Protein AF-A0A8C5K767-F1 (afdb_monomer_lite)

pLDDT: mean 76.31, std 15.31, range [47.78, 98.0]

Secondary structure (DSSP, 8-state):
--------PPPHHHHHHHHHHHHHHHHHHHHHHHHHHHHHHHHHS---TTS---HHHHHHHHHHHHHHHHHHHHHHHHTT--TTHHHHHHHHHHHHHHHHHHHHHHHHHHHHSSPPPP-

Structure (mmCIF, N/CA/C/O backbone):
data_AF-A0A8C5K767-F1
#
_entry.id   AF-A0A8C5K767-F1
#
loop_
_atom_site.group_PDB
_atom_site.id
_atom_site.type_symbol
_atom_site.label_atom_id
_atom_site.label_alt_id
_atom_site.label_comp_id
_atom_site.label_asym_id
_atom_site.label_entity_id
_atom_site.label_seq_id
_atom_site.pdbx_PDB_ins_code
_atom_site.Cartn_x
_atom_site.Cartn_y
_atom_site.Cartn_z
_atom_site.occupancy
_atom_site.B_iso_or_equiv
_atom_site.auth_seq_id
_atom_site.auth_comp_id
_atom_site.auth_asym_id
_atom_site.auth_atom_id
_atom_site.pdbx_PDB_model_num
ATOM 1 N N . MET A 1 1 ? 39.337 -19.733 -52.729 1.00 47.78 1 MET A N 1
ATOM 2 C CA . MET A 1 1 ? 39.690 -19.136 -51.423 1.00 47.78 1 MET A CA 1
ATOM 3 C C . MET A 1 1 ? 38.433 -19.108 -50.573 1.00 47.78 1 MET A C 1
ATOM 5 O O . MET A 1 1 ? 37.452 -18.580 -51.082 1.00 47.78 1 MET A O 1
ATOM 9 N N . PRO A 1 2 ? 38.411 -19.705 -49.370 1.00 58.25 2 PRO A N 1
ATOM 10 C CA . PRO A 1 2 ? 37.231 -19.674 -48.522 1.00 58.25 2 PRO A CA 1
ATOM 11 C C . PRO A 1 2 ? 37.112 -18.353 -47.752 1.00 58.25 2 PRO A C 1
ATOM 13 O O . PRO A 1 2 ? 38.097 -17.717 -47.384 1.00 58.25 2 PRO A O 1
ATOM 16 N N . GLU A 1 3 ? 35.853 -17.981 -47.588 1.00 54.31 3 GLU A N 1
ATOM 17 C CA . GLU A 1 3 ? 35.257 -16.784 -47.009 1.00 54.31 3 GLU A CA 1
ATOM 18 C C . GLU A 1 3 ? 35.612 -16.617 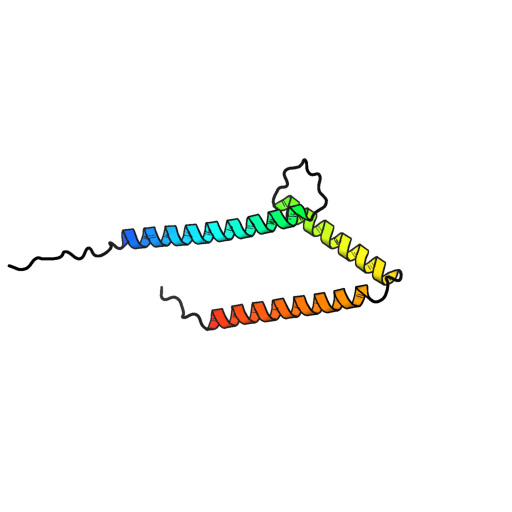-45.520 1.00 54.31 3 GLU A C 1
ATOM 20 O O . GLU A 1 3 ? 35.461 -17.539 -44.720 1.00 54.31 3 GLU A O 1
ATOM 25 N N . MET A 1 4 ? 36.120 -15.439 -45.149 1.00 49.41 4 MET A N 1
ATOM 26 C CA . MET A 1 4 ? 36.478 -15.091 -43.772 1.00 49.41 4 MET A CA 1
ATOM 27 C C . MET A 1 4 ? 35.253 -14.479 -43.087 1.00 49.41 4 MET A C 1
ATOM 29 O O . MET A 1 4 ? 35.038 -13.273 -43.149 1.00 49.41 4 MET A O 1
ATOM 33 N N . THR A 1 5 ? 34.425 -15.306 -42.451 1.00 60.12 5 THR A N 1
ATOM 34 C CA . THR A 1 5 ? 33.344 -14.823 -41.580 1.00 60.12 5 THR A CA 1
ATOM 35 C C . THR A 1 5 ? 33.936 -14.109 -40.363 1.00 60.12 5 THR A C 1
ATOM 37 O O . THR A 1 5 ? 34.465 -14.743 -39.447 1.00 60.12 5 THR A O 1
ATOM 40 N N . GLU A 1 6 ? 33.856 -12.779 -40.354 1.00 49.81 6 GLU A N 1
ATOM 41 C CA . GLU A 1 6 ? 34.222 -11.937 -39.218 1.00 49.81 6 GLU A CA 1
ATOM 42 C C . GLU A 1 6 ? 33.212 -12.135 -38.080 1.00 49.81 6 GLU A C 1
ATOM 44 O O . GLU A 1 6 ? 32.083 -11.646 -38.108 1.00 49.81 6 GLU A O 1
ATOM 49 N N . HIS A 1 7 ? 33.610 -12.877 -37.048 1.00 51.47 7 HIS A N 1
ATOM 50 C CA . HIS A 1 7 ? 32.866 -12.920 -35.795 1.00 51.47 7 HIS A CA 1
ATOM 51 C C . HIS A 1 7 ? 33.118 -11.627 -35.007 1.00 51.47 7 HIS A C 1
ATOM 53 O O . HIS A 1 7 ? 34.125 -11.494 -34.307 1.00 51.47 7 HIS A O 1
ATOM 59 N N . GLU A 1 8 ? 32.184 -10.678 -35.097 1.00 52.19 8 GLU A N 1
ATOM 60 C CA . GLU A 1 8 ? 32.165 -9.482 -34.253 1.00 52.19 8 GLU A CA 1
ATOM 61 C C . GLU A 1 8 ? 32.087 -9.880 -32.769 1.00 52.19 8 GLU A C 1
ATOM 63 O O . GLU A 1 8 ? 31.063 -10.344 -32.259 1.00 52.19 8 GLU A O 1
ATOM 68 N N . THR A 1 9 ? 33.189 -9.697 -32.042 1.00 56.31 9 THR A N 1
ATOM 69 C CA . THR A 1 9 ? 33.211 -9.886 -30.590 1.00 56.31 9 THR A CA 1
ATOM 70 C C . THR A 1 9 ? 32.610 -8.651 -29.903 1.00 56.31 9 THR A C 1
ATOM 72 O O . THR A 1 9 ? 33.063 -7.528 -30.147 1.00 56.31 9 THR A O 1
ATOM 75 N N . PRO A 1 10 ? 31.600 -8.795 -29.017 1.00 55.88 10 PRO A N 1
ATOM 76 C CA . PRO A 1 10 ? 30.941 -7.645 -28.406 1.00 55.88 10 PRO A CA 1
ATOM 77 C C . PRO A 1 10 ? 31.922 -6.864 -27.528 1.00 55.88 10 PRO A C 1
ATOM 79 O O . PRO A 1 10 ? 32.450 -7.368 -26.533 1.00 55.88 10 PRO A O 1
ATOM 82 N N . THR A 1 11 ? 32.159 -5.600 -27.870 1.00 60.41 11 THR A N 1
ATOM 83 C CA . THR A 1 11 ? 33.074 -4.737 -27.115 1.00 60.41 11 THR A CA 1
ATOM 84 C C . THR A 1 11 ? 32.598 -4.568 -25.661 1.00 60.41 11 THR A C 1
ATOM 86 O O . THR A 1 11 ? 31.423 -4.309 -25.386 1.00 60.41 11 THR A O 1
ATOM 89 N N . LYS A 1 12 ? 33.517 -4.656 -24.683 1.00 61.97 12 LYS A N 1
ATOM 90 C CA . LYS A 1 12 ? 33.227 -4.578 -23.226 1.00 61.97 12 LYS A CA 1
ATOM 91 C C . LYS A 1 12 ? 32.355 -3.373 -22.809 1.00 61.97 12 LYS A C 1
ATOM 93 O O . LYS A 1 12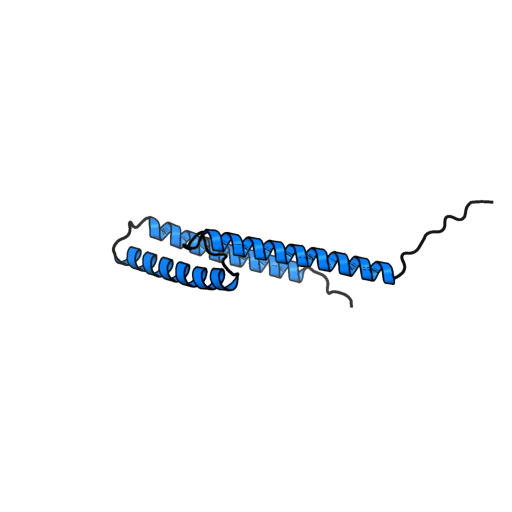 ? 31.660 -3.430 -21.792 1.00 61.97 12 LYS A O 1
ATOM 98 N N . LYS A 1 13 ? 32.368 -2.277 -23.582 1.00 62.22 13 LYS A N 1
ATOM 99 C CA . LYS A 1 13 ? 31.525 -1.085 -23.365 1.00 62.22 13 LYS A CA 1
ATOM 100 C C . LYS A 1 13 ? 30.040 -1.340 -23.672 1.00 62.22 13 LYS A C 1
ATOM 102 O O . LYS A 1 13 ? 29.193 -0.883 -22.905 1.00 62.22 13 LYS A O 1
ATOM 107 N N . GLN A 1 14 ? 29.716 -2.105 -24.718 1.00 65.06 14 GLN A N 1
ATOM 108 C CA . GLN A 1 14 ? 28.335 -2.484 -25.047 1.00 65.06 14 GLN A CA 1
ATOM 109 C C . GLN A 1 14 ? 27.742 -3.411 -23.976 1.00 65.06 14 GLN A C 1
ATOM 111 O O . GLN A 1 14 ? 26.611 -3.205 -23.533 1.00 65.06 14 GLN A O 1
ATOM 116 N N . HIS A 1 15 ? 28.543 -4.351 -23.464 1.00 65.12 15 HIS A N 1
ATOM 117 C CA . HIS A 1 15 ? 28.129 -5.246 -22.380 1.00 65.12 15 HIS A CA 1
ATOM 118 C C . HIS A 1 15 ? 27.779 -4.481 -21.087 1.00 65.12 15 HIS A C 1
ATOM 120 O O . HIS A 1 15 ? 26.740 -4.716 -20.471 1.00 65.12 15 HIS A O 1
ATOM 126 N N . ARG A 1 16 ? 28.583 -3.474 -20.705 1.00 66.19 16 ARG A N 1
ATOM 127 C CA . ARG A 1 16 ? 28.278 -2.606 -19.547 1.00 66.19 16 ARG A CA 1
ATOM 128 C C . ARG A 1 16 ? 26.980 -1.809 -19.725 1.00 66.19 16 ARG A C 1
ATOM 130 O O . ARG A 1 16 ? 26.259 -1.617 -18.746 1.00 66.19 16 ARG A O 1
ATOM 137 N N . LYS A 1 17 ? 26.669 -1.350 -20.942 1.00 76.62 17 LYS A N 1
ATOM 138 C CA . LYS A 1 17 ? 25.432 -0.608 -21.245 1.00 76.62 17 LYS A CA 1
ATOM 139 C C . LYS A 1 17 ? 24.194 -1.506 -21.118 1.00 76.62 17 LYS A C 1
ATOM 141 O O . LYS A 1 17 ? 23.268 -1.146 -20.392 1.00 76.62 17 LYS A O 1
ATOM 146 N N . LYS A 1 18 ? 24.231 -2.709 -21.701 1.00 70.75 18 LYS A N 1
ATOM 147 C CA . LYS A 1 18 ? 23.142 -3.702 -21.626 1.00 70.75 18 LYS A CA 1
ATOM 148 C C . LYS A 1 18 ? 22.850 -4.148 -20.183 1.00 70.75 18 LYS A C 1
ATOM 150 O O . LYS A 1 18 ? 21.691 -4.301 -19.790 1.00 70.75 18 LYS A O 1
ATOM 155 N N . ASN A 1 19 ? 23.887 -4.249 -19.347 1.00 73.56 19 ASN A N 1
ATOM 156 C CA . ASN A 1 19 ? 23.732 -4.570 -17.923 1.00 73.56 19 ASN A CA 1
ATOM 157 C C . ASN A 1 19 ? 23.047 -3.442 -17.133 1.00 73.56 19 ASN A C 1
ATOM 159 O O . ASN A 1 19 ? 22.210 -3.715 -16.271 1.00 73.56 19 ASN A O 1
ATOM 163 N N . ARG A 1 20 ? 23.344 -2.171 -17.448 1.00 83.81 20 ARG A N 1
ATOM 164 C CA . ARG A 1 20 ? 22.659 -1.014 -16.841 1.00 83.81 20 ARG A CA 1
ATOM 165 C C . ARG A 1 20 ? 21.191 -0.944 -17.250 1.00 83.81 20 ARG A C 1
ATOM 167 O O . ARG A 1 20 ? 20.339 -0.671 -16.412 1.00 83.81 20 ARG A O 1
ATOM 174 N N . GLU A 1 21 ? 20.886 -1.206 -18.516 1.00 84.69 21 GLU A N 1
ATOM 175 C CA . GLU A 1 21 ? 19.509 -1.215 -19.025 1.00 84.69 21 GLU A CA 1
ATOM 176 C C . GLU A 1 21 ? 18.667 -2.303 -18.356 1.00 84.69 21 GLU A C 1
ATOM 178 O O . GLU A 1 21 ? 17.558 -2.023 -17.898 1.00 84.69 21 GLU A O 1
ATOM 183 N N . THR A 1 22 ? 19.236 -3.502 -18.206 1.00 88.69 22 THR A N 1
ATOM 184 C CA . THR A 1 22 ? 18.597 -4.621 -17.502 1.00 88.69 22 THR A CA 1
ATOM 185 C C . THR A 1 22 ? 18.333 -4.268 -16.038 1.00 88.69 22 THR A C 1
ATOM 187 O O . THR A 1 22 ? 17.207 -4.402 -15.563 1.00 88.69 22 THR A O 1
ATOM 190 N N . HIS A 1 23 ? 19.332 -3.725 -15.332 1.00 91.12 23 HIS A N 1
ATOM 191 C CA . HIS A 1 23 ? 19.169 -3.266 -13.951 1.00 91.12 23 HIS A CA 1
ATOM 192 C C . HIS A 1 23 ? 18.074 -2.192 -13.821 1.00 91.12 23 HIS A C 1
ATOM 194 O O . HIS A 1 23 ? 17.204 -2.274 -12.954 1.00 91.12 23 HIS A O 1
ATOM 200 N N . ASN A 1 24 ? 18.067 -1.205 -14.719 1.00 95.25 24 ASN A N 1
ATOM 201 C CA . ASN A 1 24 ? 17.074 -0.133 -14.716 1.00 95.25 24 ASN A CA 1
ATOM 202 C C . ASN A 1 24 ? 15.661 -0.655 -15.002 1.00 95.25 24 ASN A C 1
ATOM 204 O O . ASN A 1 24 ? 14.699 -0.169 -14.407 1.00 95.25 24 ASN A O 1
ATOM 208 N N . ALA A 1 25 ? 15.515 -1.637 -15.893 1.00 94.81 25 ALA A N 1
ATOM 209 C CA . ALA A 1 25 ? 14.236 -2.282 -16.161 1.00 94.81 25 ALA A CA 1
ATOM 210 C C . ALA A 1 25 ? 13.710 -3.022 -14.922 1.00 94.81 25 ALA A C 1
ATOM 212 O O . ALA A 1 25 ? 12.550 -2.829 -14.549 1.00 94.81 25 ALA A O 1
ATOM 213 N N . VAL A 1 26 ? 14.573 -3.786 -14.245 1.00 95.00 26 VAL A N 1
ATOM 214 C CA . VAL A 1 26 ? 14.234 -4.490 -12.999 1.00 95.00 26 V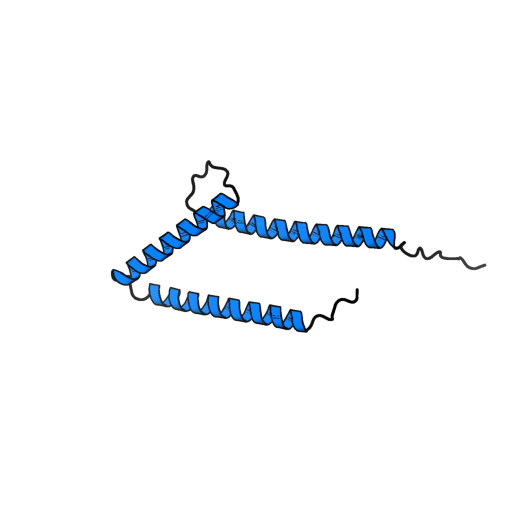AL A CA 1
ATOM 215 C C . VAL A 1 26 ? 13.809 -3.504 -11.912 1.00 95.00 26 VAL A C 1
ATOM 217 O O . VAL A 1 26 ? 12.753 -3.679 -11.302 1.00 95.00 26 VAL A O 1
ATOM 220 N N . GLU A 1 27 ? 14.560 -2.421 -11.705 1.00 97.12 27 GLU A N 1
ATOM 221 C CA . GLU A 1 27 ? 14.225 -1.445 -10.665 1.00 97.12 27 GLU A CA 1
ATOM 222 C C . GLU A 1 27 ? 12.939 -0.670 -10.987 1.00 97.12 27 GLU A C 1
ATOM 224 O O . GLU A 1 27 ? 12.121 -0.415 -10.098 1.00 97.12 27 GLU A O 1
ATOM 229 N N . ARG A 1 28 ? 12.690 -0.350 -12.265 1.00 97.06 28 ARG A N 1
ATOM 230 C CA . ARG A 1 28 ? 11.401 0.214 -12.697 1.00 97.06 28 ARG A CA 1
ATOM 231 C C . ARG A 1 28 ? 10.249 -0.743 -12.407 1.00 97.06 28 ARG A C 1
ATOM 233 O O . ARG A 1 28 ? 9.221 -0.305 -11.889 1.00 97.06 28 ARG A O 1
ATOM 240 N N . HIS A 1 29 ? 10.417 -2.032 -12.693 1.00 97.81 29 HIS A N 1
ATOM 241 C CA . HIS A 1 29 ? 9.401 -3.042 -12.406 1.00 97.81 29 HIS A CA 1
ATOM 242 C C . HIS A 1 29 ? 9.129 -3.158 -10.898 1.00 97.81 29 HIS A C 1
ATOM 244 O O . HIS A 1 29 ? 7.970 -3.127 -10.476 1.00 97.81 29 HIS A O 1
ATOM 250 N N . ARG A 1 30 ? 10.181 -3.174 -10.068 1.00 98.00 30 ARG A N 1
ATOM 251 C CA . ARG A 1 30 ? 10.065 -3.172 -8.601 1.00 98.00 30 ARG A CA 1
ATOM 252 C C . ARG A 1 30 ? 9.280 -1.958 -8.099 1.00 98.00 30 ARG A C 1
ATOM 254 O O . ARG A 1 30 ? 8.323 -2.117 -7.342 1.00 98.00 30 ARG A O 1
ATOM 261 N N . LYS A 1 31 ? 9.633 -0.753 -8.563 1.00 97.94 31 LYS A N 1
ATOM 262 C CA . LYS A 1 31 ? 8.929 0.493 -8.212 1.00 97.94 31 LYS A CA 1
ATOM 263 C C . LYS A 1 31 ? 7.466 0.470 -8.649 1.00 97.94 31 LYS A C 1
ATOM 265 O O . LYS A 1 31 ? 6.608 0.888 -7.87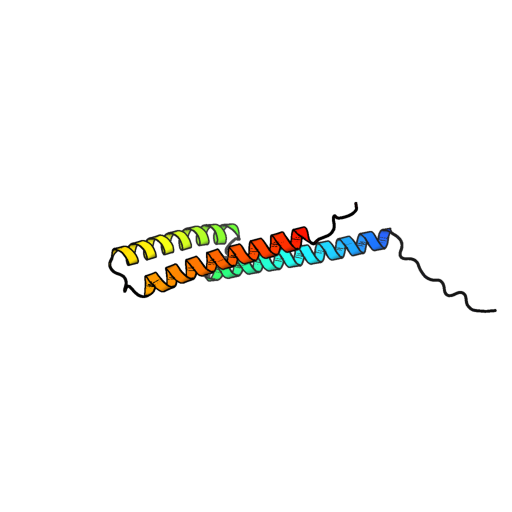7 1.00 97.94 31 LYS A O 1
ATOM 270 N N . LYS A 1 32 ? 7.163 -0.050 -9.846 1.00 97.62 32 LYS A N 1
ATOM 271 C CA . LYS A 1 32 ? 5.783 -0.197 -10.335 1.00 97.62 32 LYS A CA 1
ATOM 272 C C . LYS A 1 32 ? 4.969 -1.122 -9.427 1.00 97.62 32 LYS A C 1
ATOM 274 O O . LYS A 1 32 ? 3.867 -0.752 -9.039 1.00 97.62 32 LYS A O 1
ATOM 279 N N . LYS A 1 33 ? 5.533 -2.268 -9.026 1.00 97.56 33 LYS A N 1
ATOM 280 C CA . LYS A 1 33 ? 4.888 -3.213 -8.098 1.00 97.56 33 LYS A CA 1
ATOM 281 C C . LYS A 1 33 ? 4.607 -2.578 -6.732 1.00 97.56 33 LYS A C 1
ATOM 283 O O . LYS A 1 33 ? 3.510 -2.733 -6.208 1.00 97.56 33 LYS A O 1
ATOM 288 N N . ILE A 1 34 ? 5.565 -1.829 -6.181 1.00 97.06 34 ILE A N 1
ATOM 289 C CA . ILE A 1 34 ? 5.392 -1.117 -4.903 1.00 97.06 34 ILE A CA 1
ATOM 290 C C . ILE A 1 34 ? 4.307 -0.047 -5.017 1.00 97.06 34 ILE A C 1
ATOM 292 O O . ILE A 1 34 ? 3.415 0.002 -4.179 1.00 97.06 34 ILE A O 1
ATOM 296 N N . ASN A 1 35 ? 4.352 0.781 -6.062 1.00 96.38 35 ASN A N 1
ATOM 297 C CA . ASN A 1 35 ? 3.363 1.838 -6.261 1.00 96.38 35 ASN A CA 1
ATOM 298 C C . ASN A 1 35 ? 1.952 1.263 -6.425 1.00 96.38 35 ASN A C 1
ATOM 300 O O . ASN A 1 35 ? 1.032 1.774 -5.804 1.00 96.38 35 ASN A O 1
ATOM 304 N N . ALA A 1 36 ? 1.797 0.172 -7.182 1.00 96.81 36 ALA A N 1
ATOM 305 C CA . ALA A 1 36 ? 0.520 -0.527 -7.300 1.00 96.81 36 ALA A CA 1
ATOM 306 C C . ALA A 1 36 ? 0.043 -1.095 -5.951 1.00 96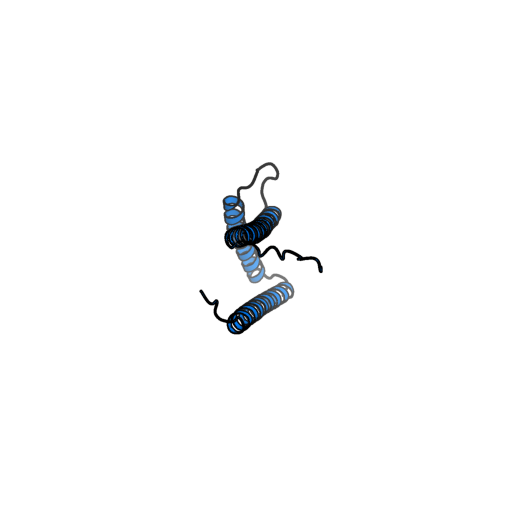.81 36 ALA A C 1
ATOM 308 O O . ALA A 1 36 ? -1.146 -1.071 -5.654 1.00 96.81 36 ALA A O 1
ATOM 309 N N . GLY A 1 37 ? 0.962 -1.583 -5.109 1.00 96.25 37 GLY A N 1
ATOM 310 C CA . GLY A 1 37 ? 0.652 -1.983 -3.735 1.00 96.25 37 GLY A CA 1
ATOM 311 C C . GLY A 1 37 ? 0.119 -0.826 -2.889 1.00 96.25 37 GLY A C 1
ATOM 312 O O . GLY A 1 37 ? -0.920 -0.974 -2.260 1.00 96.25 37 GLY A O 1
ATOM 313 N N . ILE A 1 38 ? 0.790 0.330 -2.923 1.00 95.06 38 ILE A N 1
ATOM 314 C CA . ILE A 1 38 ? 0.365 1.529 -2.184 1.00 95.06 38 ILE A CA 1
ATOM 315 C C . ILE A 1 38 ? -1.002 2.018 -2.680 1.00 95.06 38 ILE A C 1
ATOM 317 O O . ILE A 1 38 ? -1.862 2.318 -1.862 1.00 95.06 38 ILE A O 1
ATOM 321 N N . SER A 1 39 ? -1.236 2.054 -3.994 1.00 93.38 39 SER A N 1
ATOM 322 C CA . SER A 1 39 ? -2.532 2.463 -4.554 1.00 93.38 39 SER A CA 1
ATOM 323 C C . SER A 1 39 ? -3.678 1.557 -4.099 1.00 93.38 39 SER A C 1
ATOM 325 O O . SER A 1 39 ? -4.687 2.072 -3.635 1.00 93.38 39 SER A O 1
ATOM 327 N N . ARG A 1 40 ? -3.490 0.229 -4.119 1.00 94.81 40 ARG A N 1
ATOM 328 C CA . ARG A 1 40 ? -4.499 -0.721 -3.615 1.00 94.81 40 ARG A CA 1
ATOM 329 C C . ARG A 1 40 ? -4.798 -0.548 -2.125 1.00 94.81 40 ARG A C 1
ATOM 331 O O . ARG A 1 40 ? -5.927 -0.750 -1.709 1.00 94.81 40 ARG A O 1
ATOM 338 N N . ILE A 1 41 ? -3.801 -0.181 -1.316 1.00 94.12 41 ILE A N 1
ATOM 339 C CA . ILE A 1 41 ? -4.031 0.167 0.096 1.00 94.12 41 ILE A CA 1
ATOM 340 C C . ILE A 1 41 ? -4.878 1.443 0.188 1.00 94.12 41 ILE A C 1
ATOM 342 O O . ILE A 1 41 ? -5.810 1.487 0.980 1.00 94.12 41 ILE A O 1
ATOM 346 N N . GLY A 1 42 ? -4.587 2.452 -0.640 1.00 91.69 42 GLY A N 1
ATOM 347 C CA . GLY A 1 42 ? -5.351 3.703 -0.702 1.00 91.69 42 GLY A CA 1
ATOM 348 C C . GLY A 1 42 ? -6.841 3.500 -0.985 1.00 91.69 42 GLY A C 1
ATOM 349 O O . GLY A 1 42 ? -7.661 4.151 -0.351 1.00 91.69 42 GLY A O 1
ATOM 350 N N . GLU A 1 43 ? -7.184 2.550 -1.859 1.00 91.00 43 GLU A N 1
ATOM 351 C CA . GLU A 1 43 ? -8.572 2.191 -2.205 1.00 91.00 43 GLU A CA 1
ATOM 352 C C . GLU A 1 43 ? -9.373 1.595 -1.031 1.00 91.00 43 GLU A C 1
ATOM 354 O O . GLU A 1 43 ? -10.595 1.711 -1.010 1.00 91.00 43 GLU A O 1
ATOM 359 N N . LEU A 1 44 ? -8.708 0.965 -0.054 1.00 89.94 44 LEU A N 1
ATOM 360 C CA . LEU A 1 44 ? -9.354 0.333 1.107 1.00 89.94 44 LEU A CA 1
ATOM 361 C C . LEU A 1 44 ? -9.565 1.295 2.281 1.00 89.94 44 LEU A C 1
ATOM 363 O O . LEU A 1 44 ? -10.279 0.971 3.230 1.00 89.94 44 LEU A O 1
ATOM 367 N N . ILE A 1 45 ? -8.902 2.449 2.260 1.00 89.75 45 ILE A N 1
ATOM 368 C CA . ILE A 1 45 ? -8.959 3.413 3.352 1.00 89.75 45 ILE A CA 1
ATOM 369 C C . ILE A 1 45 ? -10.146 4.347 3.118 1.00 89.75 45 ILE A C 1
ATOM 371 O O . ILE A 1 45 ? -10.239 4.941 2.041 1.00 89.75 45 ILE A O 1
ATOM 375 N N . PRO A 1 46 ? -11.005 4.579 4.126 1.00 85.12 46 PRO A N 1
ATOM 376 C CA . PRO A 1 46 ? -12.053 5.584 4.032 1.00 85.12 46 PRO A CA 1
ATOM 377 C C . PRO A 1 46 ? -11.428 6.979 3.878 1.00 85.12 46 PRO A C 1
ATOM 379 O O . PRO A 1 46 ? -10.930 7.579 4.832 1.00 85.12 46 PRO A O 1
ATOM 382 N N . CYS A 1 47 ? -11.427 7.493 2.650 1.00 76.69 47 CYS A N 1
ATOM 383 C CA . CYS A 1 47 ? -10.932 8.819 2.308 1.00 76.69 47 CYS A CA 1
ATOM 384 C C . CYS A 1 47 ? -11.861 9.482 1.289 1.00 76.69 47 CYS A C 1
ATOM 386 O O . CYS A 1 47 ? -12.555 8.809 0.530 1.00 76.69 47 CYS A O 1
ATOM 388 N N . SER A 1 48 ? -11.884 10.816 1.270 1.00 70.75 48 SER A N 1
ATOM 389 C CA . SER A 1 48 ? -12.721 11.553 0.325 1.00 70.75 48 SER A CA 1
ATOM 390 C C . SER A 1 48 ? -12.256 11.287 -1.118 1.00 70.75 48 SER A C 1
ATOM 392 O O . SER A 1 48 ? -11.089 11.554 -1.423 1.00 70.75 48 SER A O 1
ATOM 394 N N . PRO A 1 49 ? -13.138 10.817 -2.024 1.00 65.81 49 PRO A N 1
ATOM 395 C CA . PRO A 1 49 ? -12.777 10.428 -3.393 1.00 65.81 49 PRO A CA 1
ATOM 396 C C . PRO A 1 49 ? -12.277 11.598 -4.257 1.00 65.81 49 PRO A C 1
ATOM 398 O O . PRO A 1 49 ? -11.697 11.385 -5.318 1.00 65.81 49 PRO A O 1
ATOM 401 N N . ALA A 1 50 ? -12.468 12.838 -3.801 1.00 63.50 50 ALA A N 1
ATOM 402 C CA . ALA A 1 50 ? -12.007 14.045 -4.481 1.00 63.50 50 ALA A CA 1
ATOM 403 C C . ALA A 1 50 ? -10.537 14.409 -4.187 1.00 63.50 50 ALA A C 1
ATOM 405 O O . ALA A 1 50 ? -9.990 15.300 -4.839 1.00 63.50 50 ALA A O 1
ATOM 406 N N . LEU A 1 51 ? -9.877 13.757 -3.218 1.00 74.94 51 LEU A N 1
ATOM 407 C CA . LEU A 1 51 ? -8.523 14.127 -2.808 1.00 74.94 51 LEU A CA 1
ATOM 408 C C . LEU A 1 51 ? -7.473 13.203 -3.428 1.00 74.94 51 LEU A C 1
ATOM 410 O O . LEU A 1 51 ? -7.437 12.002 -3.172 1.00 74.94 51 LEU A O 1
ATOM 414 N N . LYS A 1 52 ? -6.539 13.781 -4.190 1.00 80.44 52 LYS A N 1
ATOM 415 C CA . LYS A 1 52 ? -5.354 13.055 -4.656 1.00 80.44 52 LYS A CA 1
ATOM 416 C C . LYS A 1 52 ? -4.482 12.680 -3.454 1.00 80.44 52 LYS A C 1
ATOM 418 O O . LYS A 1 52 ? -3.764 13.519 -2.914 1.00 80.44 52 LYS A O 1
ATOM 423 N N . GLN A 1 53 ? -4.529 11.417 -3.046 1.00 84.00 53 GLN A N 1
ATOM 424 C CA . GLN A 1 53 ? -3.771 10.935 -1.896 1.00 84.00 53 GLN A CA 1
ATOM 425 C C . GLN A 1 53 ? -2.276 10.810 -2.229 1.00 84.00 53 GLN A C 1
ATOM 427 O O . GLN A 1 53 ? -1.878 10.212 -3.234 1.00 84.00 53 GLN A O 1
ATOM 432 N N . SER A 1 54 ? -1.422 11.370 -1.370 1.00 92.94 54 SER A N 1
ATOM 433 C CA . SER A 1 54 ? 0.022 11.132 -1.440 1.00 92.94 54 SER A CA 1
ATOM 434 C C . SER A 1 54 ? 0.377 9.771 -0.829 1.00 92.94 54 SER A C 1
ATOM 436 O O . SER A 1 54 ? -0.374 9.220 -0.027 1.00 92.94 54 SER A O 1
ATOM 438 N N . LYS A 1 55 ? 1.552 9.222 -1.167 1.00 93.31 55 LYS A N 1
ATOM 439 C CA . LYS A 1 55 ? 2.006 7.933 -0.610 1.00 93.31 55 LYS A CA 1
ATOM 440 C C . LYS A 1 55 ? 2.077 7.953 0.915 1.00 93.31 55 LYS A C 1
ATOM 442 O O . LYS A 1 55 ? 1.624 7.008 1.541 1.00 93.31 55 LYS A O 1
ATOM 447 N N . ASN A 1 56 ? 2.618 9.023 1.495 1.00 94.06 56 ASN A N 1
ATOM 448 C CA . ASN A 1 56 ? 2.718 9.152 2.948 1.00 94.06 56 ASN A CA 1
ATOM 449 C C . ASN A 1 56 ? 1.332 9.251 3.580 1.00 94.06 56 ASN A C 1
ATOM 451 O O . ASN A 1 56 ? 1.070 8.553 4.546 1.00 94.06 56 ASN A O 1
ATOM 455 N N . MET A 1 57 ? 0.415 10.010 2.971 1.00 93.25 57 MET A N 1
ATOM 456 C CA . MET A 1 57 ? -0.963 10.073 3.456 1.00 93.25 57 MET A CA 1
ATOM 457 C C . MET A 1 57 ? -1.647 8.707 3.464 1.00 93.25 57 MET A C 1
ATOM 459 O O . MET A 1 57 ? -2.310 8.382 4.442 1.00 93.25 57 MET A O 1
ATOM 463 N N . ILE A 1 58 ? -1.474 7.908 2.405 1.00 93.38 58 ILE A N 1
ATOM 464 C CA . ILE A 1 58 ? -2.016 6.543 2.354 1.00 93.38 58 ILE A CA 1
ATOM 465 C C . ILE A 1 58 ? -1.440 5.710 3.501 1.00 93.38 58 ILE A C 1
ATOM 467 O O . ILE A 1 58 ? -2.187 5.023 4.185 1.00 93.38 58 ILE A O 1
ATOM 471 N N . LEU A 1 59 ? -0.128 5.779 3.738 1.00 94.19 59 LEU A N 1
ATOM 472 C CA . LEU A 1 59 ? 0.520 5.014 4.806 1.00 94.19 59 LEU A CA 1
ATOM 473 C C . LEU A 1 59 ? 0.045 5.451 6.203 1.00 94.19 59 LEU A C 1
ATOM 475 O O . LEU A 1 59 ? -0.273 4.597 7.030 1.00 94.19 59 LEU A O 1
ATOM 479 N N . ASP A 1 60 ? -0.073 6.756 6.445 1.00 93.69 60 ASP A N 1
ATOM 480 C CA . ASP A 1 60 ? -0.525 7.301 7.728 1.00 93.69 60 ASP A CA 1
ATOM 481 C C . ASP A 1 60 ? -2.000 6.972 7.996 1.00 93.69 60 ASP A C 1
ATOM 483 O O . ASP A 1 60 ? -2.370 6.581 9.105 1.00 93.69 60 ASP A O 1
ATOM 487 N N . GLN A 1 61 ? -2.860 7.107 6.981 1.00 92.56 61 GLN A N 1
ATOM 488 C CA . GLN A 1 61 ? -4.275 6.762 7.103 1.00 92.56 61 GLN A CA 1
ATOM 489 C C . GLN A 1 61 ? -4.477 5.248 7.232 1.00 92.56 61 GLN A C 1
ATOM 491 O O . GLN A 1 61 ? -5.317 4.834 8.029 1.00 92.56 61 GLN A O 1
ATOM 496 N N . ALA A 1 62 ? -3.684 4.423 6.536 1.00 94.81 62 ALA A N 1
ATOM 497 C CA . ALA A 1 62 ? -3.711 2.967 6.689 1.00 94.81 62 ALA A CA 1
ATOM 498 C C . ALA A 1 62 ? -3.427 2.577 8.138 1.00 94.81 62 ALA A C 1
ATOM 500 O O . ALA A 1 62 ? -4.158 1.785 8.726 1.00 94.81 62 ALA A O 1
ATOM 501 N N . PHE A 1 63 ? -2.378 3.160 8.723 1.00 94.88 63 PHE A N 1
ATOM 502 C CA . PHE A 1 63 ? -1.997 2.887 10.101 1.00 94.88 63 PHE A CA 1
ATOM 503 C C . PHE A 1 63 ? -3.121 3.244 11.079 1.00 94.88 63 PHE A C 1
ATOM 505 O O . PHE A 1 63 ? -3.496 2.418 11.914 1.00 94.88 63 PHE A O 1
ATOM 512 N N . LYS A 1 64 ? -3.700 4.445 10.944 1.00 93.56 64 LYS A N 1
ATOM 513 C CA . LYS A 1 64 ? -4.828 4.888 11.777 1.00 93.56 64 LYS A CA 1
ATOM 514 C C . LYS A 1 64 ? -6.033 3.963 11.630 1.00 93.56 64 LYS A C 1
ATOM 516 O O . LYS A 1 64 ? -6.590 3.531 12.632 1.00 93.56 64 LYS A O 1
ATOM 521 N N . TYR A 1 65 ? -6.393 3.625 10.394 1.00 94.44 65 TYR A N 1
ATOM 522 C CA . TYR A 1 65 ? -7.557 2.796 10.113 1.00 94.44 65 TYR A CA 1
ATOM 523 C C . TYR A 1 65 ? -7.397 1.370 10.650 1.00 94.44 65 TYR A C 1
ATOM 525 O O . TYR A 1 65 ? -8.288 0.870 11.325 1.00 94.44 65 TYR A O 1
ATOM 533 N N . ILE A 1 66 ? -6.234 0.742 10.451 1.00 93.81 66 ILE A N 1
ATOM 534 C CA . ILE A 1 66 ? -5.939 -0.588 11.007 1.00 93.81 66 ILE A CA 1
ATOM 535 C C . ILE A 1 66 ? -5.957 -0.561 12.540 1.00 93.81 66 ILE A C 1
ATOM 537 O O . ILE A 1 66 ? -6.445 -1.503 13.160 1.00 93.81 66 ILE A O 1
ATOM 541 N N . THR A 1 67 ? -5.425 0.496 13.159 1.00 94.44 67 THR A N 1
ATOM 542 C CA . THR A 1 67 ? -5.424 0.641 14.624 1.00 94.44 67 THR A CA 1
ATOM 543 C C . THR A 1 67 ? -6.847 0.740 15.169 1.00 94.44 67 THR A C 1
ATOM 545 O O . THR A 1 67 ? -7.176 0.072 16.145 1.00 94.44 67 THR A O 1
ATOM 548 N N . GLU A 1 68 ? -7.705 1.511 14.505 1.00 90.69 68 GLU A N 1
ATOM 549 C CA . GLU A 1 68 ? -9.105 1.651 14.896 1.00 90.69 68 GLU A CA 1
ATOM 550 C C . GLU A 1 68 ? -9.898 0.354 14.683 1.00 90.69 68 GLU A C 1
ATOM 552 O O . GLU A 1 68 ? -10.626 -0.064 15.577 1.00 90.69 68 GLU A O 1
ATOM 557 N N . LEU A 1 69 ? -9.696 -0.345 13.560 1.00 89.75 69 LEU A N 1
ATOM 558 C CA . LEU A 1 69 ? -10.317 -1.654 13.322 1.00 89.75 69 LEU A CA 1
ATOM 559 C C . LEU A 1 69 ? -9.903 -2.693 14.373 1.00 89.75 69 LEU A C 1
ATOM 561 O O . LEU A 1 69 ? -10.729 -3.490 14.805 1.00 89.75 69 LEU A O 1
ATOM 565 N N . LYS A 1 70 ? -8.637 -2.681 14.812 1.00 87.88 70 LYS A N 1
ATOM 566 C CA . LYS A 1 70 ? -8.184 -3.539 15.916 1.00 87.88 70 LYS A CA 1
ATOM 567 C C . LYS A 1 70 ? -8.922 -3.219 17.212 1.00 87.88 70 LYS A C 1
ATOM 569 O O . LYS A 1 70 ? -9.459 -4.130 17.824 1.00 87.88 70 LYS A O 1
ATOM 574 N N . ARG A 1 71 ? -9.012 -1.936 17.576 1.00 89.75 71 ARG A N 1
ATOM 575 C CA . ARG A 1 71 ? -9.741 -1.483 18.771 1.00 89.75 71 ARG A CA 1
ATOM 576 C C . ARG A 1 71 ? -11.210 -1.918 18.734 1.00 89.75 71 ARG A C 1
ATOM 578 O O . ARG A 1 71 ? -11.711 -2.443 19.719 1.00 89.75 71 ARG A O 1
ATOM 585 N N . GLN A 1 72 ? -11.877 -1.746 17.592 1.00 85.69 72 GLN A N 1
ATOM 586 C CA . GLN A 1 72 ? -13.271 -2.159 17.397 1.00 85.69 72 GLN A CA 1
ATOM 587 C C . GLN A 1 72 ? -13.446 -3.677 17.508 1.00 85.69 72 GLN A C 1
ATOM 589 O O . GLN A 1 72 ? -14.397 -4.137 18.133 1.00 85.69 72 GLN A O 1
ATOM 594 N N . ASN A 1 73 ? -12.519 -4.460 16.949 1.00 81.56 73 ASN A N 1
ATOM 595 C CA . ASN A 1 73 ? -12.533 -5.915 17.097 1.00 81.56 73 ASN A CA 1
ATOM 596 C C . ASN A 1 73 ? -12.352 -6.339 18.559 1.00 81.56 73 ASN A C 1
ATOM 598 O O . ASN A 1 73 ? -13.089 -7.200 19.032 1.00 81.56 73 ASN A O 1
ATOM 602 N N . ASP A 1 74 ? -11.418 -5.720 19.282 1.00 81.75 74 ASP A N 1
ATOM 603 C CA . ASP A 1 74 ? -11.183 -6.014 20.698 1.00 81.75 74 ASP A CA 1
ATOM 604 C C . ASP A 1 74 ? -12.425 -5.675 21.546 1.00 81.75 74 ASP A C 1
ATOM 606 O O . ASP A 1 74 ? -12.829 -6.456 22.407 1.00 81.75 74 ASP A O 1
ATOM 610 N N . GLU A 1 75 ? -13.100 -4.558 21.260 1.00 80.19 75 GLU A N 1
ATOM 611 C CA . GLU A 1 75 ? -14.362 -4.189 21.914 1.00 80.19 75 GLU A CA 1
ATOM 612 C C . GLU A 1 75 ? -15.506 -5.154 21.592 1.00 80.19 75 GLU A C 1
ATOM 614 O O . GLU A 1 75 ? -16.292 -5.486 22.479 1.00 80.19 75 GLU A O 1
ATOM 619 N N . LEU A 1 76 ? -15.608 -5.635 20.352 1.00 75.38 76 LEU A N 1
ATOM 620 C CA . LEU A 1 76 ? -16.603 -6.641 19.971 1.00 75.38 76 LEU A CA 1
ATOM 621 C C . LEU A 1 76 ? -16.364 -7.975 20.688 1.00 75.38 76 LEU A C 1
ATOM 623 O O . LEU A 1 76 ? -17.325 -8.615 21.116 1.00 75.38 76 LEU A O 1
ATOM 627 N N . LEU A 1 77 ? -15.104 -8.379 20.869 1.00 71.00 77 LEU A N 1
ATOM 628 C CA . LEU A 1 77 ? -14.753 -9.582 21.628 1.00 71.00 77 LEU A CA 1
ATOM 629 C C . LEU A 1 77 ? -15.125 -9.453 23.112 1.00 71.00 77 LEU A C 1
ATOM 631 O O . LEU A 1 77 ? -15.612 -10.413 23.705 1.00 71.00 77 LEU A O 1
ATOM 635 N N . LEU A 1 78 ? -14.946 -8.268 23.705 1.00 71.12 78 LEU A N 1
ATOM 636 C CA . LEU A 1 78 ? -15.278 -8.007 25.111 1.00 71.12 78 LEU A CA 1
ATOM 637 C C . LEU A 1 78 ? -16.787 -7.840 25.358 1.00 71.12 78 LEU A C 1
ATOM 639 O O . LEU A 1 78 ? -17.271 -8.211 26.425 1.00 71.12 78 LEU A O 1
ATOM 643 N N . ASN A 1 79 ? -17.537 -7.328 24.379 1.00 66.62 79 ASN A N 1
ATOM 644 C CA . ASN A 1 79 ? -18.977 -7.060 24.491 1.00 66.62 79 ASN A CA 1
ATOM 645 C C . ASN A 1 79 ? -19.875 -8.220 24.009 1.00 66.62 79 ASN A C 1
ATOM 647 O O . ASN A 1 79 ? -21.082 -8.035 23.855 1.00 66.62 79 ASN A O 1
ATOM 651 N N . GLY A 1 80 ? -19.319 -9.419 23.793 1.00 58.84 80 GLY A N 1
ATOM 652 C CA . GLY A 1 80 ? -20.097 -10.623 23.476 1.00 58.84 80 GLY A CA 1
ATOM 653 C C . GLY A 1 80 ? -20.379 -10.842 21.987 1.00 58.84 80 GLY A C 1
ATOM 654 O O . GLY A 1 80 ? -21.471 -11.276 21.625 1.00 58.84 80 GLY A O 1
ATOM 655 N N . 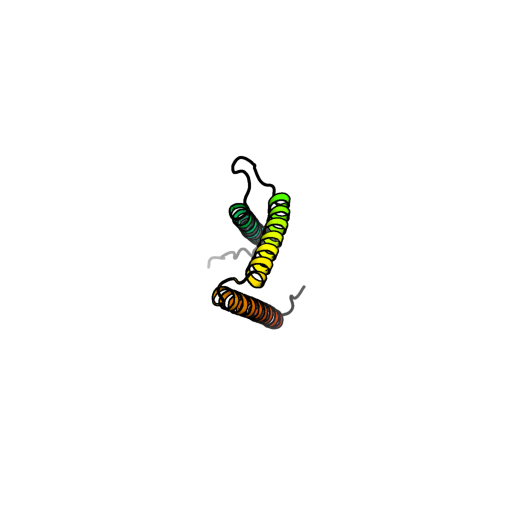GLY A 1 81 ? -19.411 -10.565 21.109 1.00 52.62 81 GLY A N 1
ATOM 656 C CA . GLY A 1 81 ? -19.466 -10.993 19.711 1.00 52.62 81 GLY A CA 1
ATOM 657 C C . GLY A 1 81 ? -19.634 -12.514 19.601 1.00 52.62 81 GLY A C 1
ATOM 658 O O . GLY A 1 81 ? -18.971 -13.269 20.312 1.00 52.62 81 GLY A O 1
ATOM 659 N N . ASN A 1 82 ? -20.534 -12.970 18.722 1.00 57.38 82 ASN A N 1
ATOM 660 C CA . ASN A 1 82 ? -20.804 -14.392 18.494 1.00 57.38 82 ASN A CA 1
ATOM 661 C C . ASN A 1 82 ? -19.486 -15.179 18.357 1.00 57.38 82 ASN A C 1
ATOM 663 O O . ASN A 1 82 ? -18.695 -14.918 17.449 1.00 57.38 82 ASN A O 1
ATOM 667 N N . ASN A 1 83 ? -19.287 -16.156 19.250 1.00 56.88 83 ASN A N 1
ATOM 668 C CA . ASN A 1 83 ? -18.084 -16.984 19.458 1.00 56.88 83 ASN A CA 1
ATOM 669 C C . ASN A 1 83 ? -17.508 -17.702 18.210 1.00 56.88 83 ASN A C 1
ATOM 671 O O . ASN A 1 83 ? -16.506 -18.413 18.312 1.00 56.88 83 ASN A O 1
ATOM 675 N N . GLU A 1 84 ? -18.125 -17.553 17.040 1.00 56.41 84 GLU A N 1
ATOM 676 C CA . GLU A 1 84 ? -17.646 -18.078 15.759 1.00 56.41 84 GLU A CA 1
ATOM 677 C C . GLU A 1 84 ? -16.672 -17.115 15.055 1.00 56.41 84 GLU A C 1
ATOM 679 O O . GLU A 1 84 ? -15.685 -17.569 14.485 1.00 56.41 84 GLU A O 1
ATOM 684 N N . GLN A 1 85 ? -16.841 -15.791 15.185 1.00 53.12 85 GLN A N 1
ATOM 685 C CA . GLN A 1 85 ? -15.982 -14.807 14.496 1.00 53.12 85 GLN A CA 1
ATOM 686 C C . GLN A 1 85 ? -14.560 -14.718 15.082 1.00 53.12 85 GLN A C 1
ATOM 688 O O . GLN A 1 85 ? -13.603 -14.432 14.362 1.00 53.12 85 GLN A O 1
ATOM 693 N N . GLY A 1 86 ? -14.396 -15.005 16.379 1.00 52.84 86 GLY A N 1
ATOM 694 C CA . GLY A 1 86 ? -13.083 -15.016 17.036 1.00 52.84 86 GLY A CA 1
ATOM 695 C C . GLY A 1 86 ? -12.185 -16.176 16.590 1.00 52.84 86 GLY A C 1
ATOM 696 O O . GLY A 1 86 ? -10.972 -16.009 16.480 1.00 52.84 86 GLY A O 1
ATOM 697 N N . LYS A 1 87 ? -12.778 -17.333 16.263 1.00 55.50 87 LYS A N 1
ATOM 698 C CA . LYS A 1 87 ? -12.040 -18.543 15.862 1.00 55.50 87 LYS A CA 1
ATOM 699 C C . LYS A 1 87 ? -11.461 -18.427 14.456 1.00 55.50 87 LYS A C 1
ATOM 701 O O . LYS A 1 87 ? -10.319 -18.825 14.236 1.00 55.50 87 LYS A O 1
ATOM 706 N N . ASP A 1 88 ? -12.208 -17.828 13.532 1.00 57.00 88 ASP A N 1
ATOM 707 C CA . ASP A 1 88 ? -11.724 -17.584 12.170 1.00 57.00 88 ASP A CA 1
ATOM 708 C C . ASP A 1 88 ? -10.587 -16.557 12.153 1.00 57.00 88 ASP A C 1
ATOM 710 O O . ASP A 1 88 ? -9.629 -16.702 11.391 1.00 57.00 88 ASP A O 1
ATOM 714 N N . LEU A 1 89 ? -10.638 -15.552 13.036 1.00 57.91 89 LEU A N 1
ATOM 715 C CA . LEU A 1 89 ? -9.583 -14.548 13.163 1.00 57.91 89 LEU A CA 1
ATOM 716 C C . LEU A 1 89 ? -8.307 -15.120 13.801 1.00 57.91 89 LEU A C 1
ATOM 718 O O . LEU A 1 89 ? -7.206 -14.827 13.331 1.00 57.91 89 LEU A O 1
ATOM 722 N N . GLU A 1 90 ? -8.439 -15.965 14.827 1.00 56.62 90 GLU A N 1
ATOM 723 C CA . GLU A 1 90 ? -7.309 -16.672 15.439 1.00 56.62 90 GLU A CA 1
ATOM 724 C C . GLU A 1 90 ? -6.655 -17.638 14.441 1.00 56.62 90 GLU A C 1
ATOM 726 O O . GLU A 1 90 ? -5.434 -17.615 14.251 1.00 56.62 90 GLU A O 1
ATOM 731 N N . LEU A 1 91 ? -7.460 -18.419 13.715 1.00 63.34 91 LEU A N 1
ATOM 732 C CA . LEU A 1 91 ? -6.965 -19.332 12.688 1.00 63.34 91 LEU A CA 1
ATOM 733 C C . LEU A 1 91 ? -6.298 -18.577 11.530 1.00 63.34 91 LEU A C 1
ATOM 735 O O . LEU A 1 91 ? -5.234 -18.986 11.056 1.00 63.34 91 LEU A O 1
ATOM 739 N N . LEU A 1 92 ? -6.864 -17.444 11.102 1.00 64.00 92 LEU A N 1
ATOM 740 C CA . LEU A 1 92 ? -6.266 -16.588 10.080 1.00 64.00 92 LEU A CA 1
ATOM 741 C C . LEU A 1 92 ? -4.936 -15.985 10.556 1.00 64.00 92 LEU A C 1
ATOM 743 O O . LEU A 1 92 ? -3.966 -15.971 9.795 1.00 64.00 92 LEU A O 1
ATOM 747 N N . ALA A 1 93 ? -4.849 -15.536 11.810 1.00 63.59 93 ALA A N 1
ATOM 748 C CA . ALA A 1 93 ? -3.619 -15.005 12.393 1.00 63.59 93 ALA A CA 1
ATOM 749 C C . ALA A 1 93 ? -2.515 -16.073 12.477 1.00 63.59 93 ALA A C 1
ATOM 751 O O . ALA A 1 93 ? -1.364 -15.805 12.111 1.00 63.59 93 ALA A O 1
ATOM 752 N N . VAL A 1 94 ? -2.861 -17.300 12.877 1.00 66.31 94 VAL A N 1
ATOM 753 C CA . VAL A 1 94 ? -1.941 -18.447 12.892 1.00 66.31 94 VAL A CA 1
ATOM 754 C C . VAL A 1 94 ? -1.486 -18.795 11.472 1.00 66.31 94 VAL A C 1
ATOM 756 O O . VAL A 1 94 ? -0.283 -18.926 11.229 1.00 66.31 94 VAL A O 1
ATOM 759 N N . CYS A 1 95 ? -2.406 -18.860 10.506 1.00 64.00 95 CYS A N 1
ATOM 760 C CA . CYS A 1 95 ? -2.093 -19.131 9.101 1.00 64.00 95 CYS A CA 1
ATOM 761 C C . CYS A 1 95 ? -1.175 -18.068 8.480 1.00 64.00 95 CYS A C 1
ATOM 763 O O . CYS A 1 95 ? -0.212 -18.415 7.794 1.00 64.00 95 CYS A O 1
ATOM 765 N N . LEU A 1 96 ? -1.407 -16.780 8.752 1.00 70.25 96 LEU A N 1
ATOM 766 C CA . LEU A 1 96 ? -0.538 -15.695 8.287 1.00 70.25 96 LEU A CA 1
ATOM 767 C C . LEU A 1 96 ? 0.859 -15.782 8.919 1.00 70.25 96 LEU A C 1
ATOM 769 O O . LEU A 1 96 ? 1.861 -15.663 8.211 1.00 70.25 96 LEU A O 1
ATOM 773 N N . CYS A 1 97 ? 0.951 -16.060 10.223 1.00 66.38 97 CYS A N 1
ATOM 774 C CA . CYS A 1 97 ? 2.231 -16.244 10.912 1.00 66.38 97 CYS A CA 1
ATOM 775 C C . CYS A 1 97 ? 3.033 -17.426 10.344 1.00 66.38 97 CYS A C 1
ATOM 777 O O . CYS A 1 97 ? 4.240 -17.309 10.109 1.00 66.38 97 CYS A O 1
ATOM 779 N N . LEU A 1 98 ? 2.372 -18.559 10.095 1.00 70.25 98 LEU A N 1
ATOM 780 C CA . LEU A 1 98 ? 2.991 -19.739 9.490 1.00 70.25 98 LEU A CA 1
ATOM 781 C C . LEU A 1 98 ? 3.404 -19.474 8.036 1.00 70.25 98 LEU A C 1
ATOM 783 O O . LEU A 1 98 ? 4.530 -19.797 7.658 1.00 70.25 98 LEU A O 1
ATOM 787 N N . GLY A 1 99 ? 2.559 -18.811 7.245 1.00 70.50 99 GLY A N 1
ATOM 788 C CA . GLY A 1 99 ? 2.856 -18.451 5.857 1.00 70.50 99 GLY A CA 1
ATOM 789 C C . GLY A 1 99 ? 4.063 -17.518 5.726 1.00 70.50 99 GLY A C 1
ATOM 790 O O . GLY A 1 99 ? 4.947 -17.752 4.896 1.00 70.50 99 GLY A O 1
ATOM 791 N N . VAL A 1 100 ? 4.166 -16.501 6.589 1.00 75.19 100 VAL A N 1
ATOM 792 C CA . VAL A 1 100 ? 5.336 -15.607 6.640 1.00 75.19 100 VAL A CA 1
ATOM 793 C C . VAL A 1 100 ? 6.591 -16.384 7.037 1.00 75.19 100 VAL A C 1
ATOM 795 O O . VAL A 1 100 ? 7.630 -16.225 6.398 1.00 75.19 100 VAL A O 1
ATOM 798 N N . ARG A 1 101 ? 6.506 -17.279 8.029 1.00 71.06 101 ARG A N 1
ATOM 799 C CA . ARG A 1 101 ? 7.636 -18.125 8.452 1.00 71.06 101 ARG A CA 1
ATOM 800 C C . ARG A 1 101 ? 8.133 -19.050 7.343 1.00 71.06 101 ARG A C 1
ATOM 802 O O . ARG A 1 101 ? 9.341 -19.117 7.117 1.00 71.06 101 ARG A O 1
ATOM 809 N N . VAL A 1 102 ? 7.229 -19.718 6.627 1.00 74.00 102 VAL A N 1
ATOM 810 C CA . VAL A 1 102 ? 7.579 -20.575 5.481 1.00 74.00 102 VAL A CA 1
ATOM 811 C C . VAL A 1 102 ? 8.216 -19.742 4.373 1.00 74.00 102 VAL A C 1
ATOM 813 O O . VAL A 1 102 ? 9.275 -20.106 3.871 1.00 74.00 102 VAL A O 1
ATOM 816 N N . THR A 1 103 ? 7.644 -18.582 4.050 1.00 74.38 103 THR A N 1
ATOM 817 C CA . THR A 1 103 ? 8.175 -17.695 3.004 1.00 74.38 103 THR A CA 1
ATOM 818 C C . THR A 1 103 ? 9.575 -17.185 3.350 1.00 74.38 103 THR A C 1
ATOM 820 O O . THR A 1 103 ? 10.476 -17.240 2.515 1.00 74.38 103 THR A O 1
ATOM 823 N N . VAL A 1 104 ? 9.803 -16.746 4.593 1.00 75.62 104 VAL A N 1
ATOM 824 C CA . VAL A 1 104 ? 11.130 -16.319 5.066 1.00 75.62 104 VAL A CA 1
ATOM 825 C C . VAL A 1 104 ? 12.123 -17.480 5.024 1.00 75.62 104 VAL A C 1
ATOM 827 O O . VAL A 1 104 ? 13.252 -17.290 4.576 1.00 75.62 104 VAL A O 1
ATOM 830 N N . LYS A 1 105 ? 11.713 -18.693 5.414 1.00 77.81 105 LYS A N 1
ATOM 831 C CA . LYS A 1 105 ? 12.571 -19.882 5.343 1.00 77.81 105 LYS A CA 1
ATOM 832 C C . LYS A 1 105 ? 12.937 -20.232 3.899 1.00 77.81 105 LYS A C 1
ATOM 834 O O . LYS A 1 105 ? 14.113 -20.434 3.626 1.00 77.81 105 LYS A O 1
ATOM 839 N N . VAL A 1 106 ? 11.982 -20.211 2.968 1.00 78.56 106 VAL A N 1
ATOM 840 C CA . VAL A 1 106 ? 12.239 -20.433 1.533 1.00 78.56 106 VAL A CA 1
ATOM 841 C C . VAL A 1 106 ? 13.198 -19.381 0.977 1.00 78.56 106 VAL A C 1
ATOM 843 O O . VAL A 1 106 ? 14.139 -19.732 0.271 1.00 78.56 106 VAL A O 1
ATOM 846 N N . ILE A 1 107 ? 13.020 -18.104 1.330 1.00 73.62 107 ILE A N 1
ATOM 847 C CA . ILE A 1 107 ? 13.917 -17.020 0.899 1.00 73.62 107 ILE A CA 1
ATOM 848 C C . ILE A 1 107 ? 15.335 -17.215 1.458 1.00 73.62 107 ILE A C 1
ATOM 850 O O . ILE A 1 107 ? 16.312 -17.012 0.736 1.00 73.62 107 ILE A O 1
ATOM 854 N N . LEU A 1 108 ? 15.468 -17.613 2.727 1.00 71.81 108 LEU A N 1
ATOM 855 C CA . LEU A 1 108 ? 16.767 -17.853 3.361 1.00 71.81 108 LEU A CA 1
ATOM 856 C C . LEU A 1 108 ? 17.478 -19.089 2.794 1.00 71.81 108 LEU A C 1
ATOM 858 O O . LEU A 1 108 ? 18.680 -19.019 2.545 1.00 71.81 108 LEU A O 1
ATOM 862 N N . GLU A 1 109 ? 16.756 -20.182 2.535 1.00 78.44 109 GLU A N 1
ATOM 863 C CA . GLU A 1 109 ? 17.318 -21.377 1.891 1.00 78.44 109 GLU A CA 1
ATOM 864 C C . GLU A 1 109 ? 17.715 -21.091 0.435 1.00 78.44 109 GLU A C 1
ATOM 866 O O . GLU A 1 109 ? 18.833 -21.404 0.029 1.00 78.44 109 GLU A O 1
ATOM 871 N N . HIS A 1 110 ? 16.888 -20.374 -0.336 1.00 71.56 110 HIS A N 1
ATOM 872 C CA . HIS A 1 110 ? 17.275 -19.933 -1.682 1.00 71.56 110 HIS A CA 1
ATOM 873 C C . HIS A 1 110 ? 18.516 -19.036 -1.667 1.00 71.56 110 HIS A C 1
ATOM 875 O O . HIS A 1 110 ? 19.350 -19.130 -2.564 1.00 71.56 110 HIS A O 1
ATOM 881 N N . ARG A 1 111 ? 18.672 -18.181 -0.649 1.00 69.81 111 ARG A N 1
ATOM 882 C CA . ARG A 1 111 ? 19.863 -17.335 -0.501 1.00 69.81 111 ARG A CA 1
ATOM 883 C C . ARG A 1 111 ? 21.120 -18.142 -0.160 1.00 69.81 111 ARG A C 1
ATOM 885 O O . ARG A 1 111 ? 22.198 -17.733 -0.574 1.00 69.81 111 ARG A O 1
ATOM 892 N N . ARG A 1 112 ? 20.997 -19.267 0.554 1.00 72.56 112 ARG A N 1
ATOM 893 C CA . ARG A 1 112 ? 22.113 -20.188 0.846 1.00 72.56 112 ARG A CA 1
ATOM 894 C C . ARG A 1 112 ? 22.574 -20.983 -0.376 1.00 72.56 112 ARG A C 1
ATOM 896 O O . ARG A 1 112 ? 23.749 -21.312 -0.460 1.00 72.56 112 ARG A O 1
ATOM 903 N N . LEU A 1 113 ? 21.667 -21.270 -1.308 1.00 70.50 113 LEU A N 1
ATOM 904 C CA . LEU A 1 113 ? 21.957 -22.038 -2.525 1.00 70.50 113 LEU A CA 1
ATOM 905 C C . LEU A 1 113 ? 22.521 -21.187 -3.675 1.00 70.50 113 LEU A C 1
ATOM 907 O O . LEU A 1 113 ? 22.924 -21.732 -4.701 1.00 70.50 113 LEU A O 1
ATOM 911 N N . LEU A 1 114 ? 22.550 -19.857 -3.535 1.00 61.00 114 LEU A N 1
ATOM 912 C CA . LEU A 1 114 ? 23.129 -18.979 -4.549 1.00 61.00 114 LEU A CA 1
ATOM 913 C C . LEU A 1 114 ? 24.658 -18.922 -4.392 1.00 61.00 114 LEU A C 1
ATOM 915 O O . LEU A 1 114 ? 25.138 -18.577 -3.309 1.00 61.00 114 LEU A O 1
ATOM 919 N N . PRO A 1 115 ? 25.436 -19.206 -5.455 1.00 66.25 115 PRO A N 1
ATOM 920 C CA . PRO A 1 115 ? 26.889 -19.131 -5.391 1.00 66.25 115 PRO A CA 1
ATOM 921 C C . PRO A 1 115 ? 27.345 -17.692 -5.089 1.00 66.25 115 PRO A C 1
ATOM 923 O O . PRO A 1 115 ? 26.693 -16.731 -5.522 1.00 66.25 115 PRO A O 1
ATOM 926 N N . PRO A 1 116 ? 28.463 -17.513 -4.359 1.00 65.50 116 PRO A N 1
ATOM 927 C CA . PRO A 1 116 ? 28.996 -16.191 -4.066 1.00 65.50 116 PRO A CA 1
ATOM 928 C C . PRO A 1 116 ? 29.306 -15.463 -5.375 1.00 65.50 116 PRO A C 1
ATOM 930 O O . PRO A 1 116 ? 29.910 -16.024 -6.291 1.00 65.50 116 PRO A O 1
ATOM 933 N N . LYS A 1 117 ? 28.868 -14.203 -5.478 1.00 62.97 117 LYS A N 1
ATOM 934 C CA . LYS A 1 117 ? 29.179 -13.371 -6.642 1.00 62.97 117 LYS A CA 1
ATOM 935 C C . LYS A 1 117 ? 30.692 -13.175 -6.712 1.00 62.97 117 LYS A C 1
ATOM 937 O O . LYS A 1 117 ? 31.263 -12.572 -5.808 1.00 62.97 117 LYS A O 1
ATOM 942 N N . GLN A 1 118 ? 31.320 -13.682 -7.771 1.00 54.88 118 GLN A N 1
ATOM 943 C CA . GLN A 1 118 ? 32.696 -13.323 -8.098 1.00 54.88 118 GLN A CA 1
ATOM 944 C C . GLN A 1 118 ? 32.710 -11.860 -8.568 1.00 54.88 118 GLN A C 1
ATOM 946 O O . GLN A 1 118 ? 31.898 -11.484 -9.419 1.00 54.88 118 GLN A O 1
ATOM 951 N N . ASN A 1 119 ? 33.554 -11.048 -7.925 1.00 55.69 119 ASN A N 1
ATOM 952 C CA . ASN A 1 119 ? 33.758 -9.623 -8.216 1.00 55.69 119 ASN A CA 1
ATOM 953 C C . ASN A 1 119 ? 34.549 -9.414 -9.508 1.00 55.69 119 ASN A C 1
ATOM 955 O O . ASN A 1 119 ? 35.499 -10.193 -9.737 1.00 55.69 119 ASN A O 1
#

Radius of gyration: 25.62 Å; chains: 1; bounding box: 60×36×76 Å

Organism: Jaculus jaculus (NCBI:txid51337)

Sequence (119 aa):
MPEMTEHETPTKKQHRKKNRETHNAVERHRKKKINAGISRIGELIPCSPALKQSKNMILDQAFKYITELKRQNDELLLNGGNNEQGKDLELLAVCLCLGVRVTVKVILEHRRLLPPKQN

Foldseek 3Di:
DDDDPDDDDDDPVVVVVVVVVVVVVVVVVVVVVVVVVLVVLQVPFPDDPPDDDDSVNSVVSSVVVVVVVVVVVVVCVVVDPPPPVVVVVVVVVVVVVVVVVVVVVVVVVVVVPDDDDDD

InterPro domains:
  IPR011598 Myc-type, basic helix-loop-helix (bHLH) domain [PF00010] (20-70)
  IPR011598 Myc-type, basic helix-loop-helix (bHLH) domain [PS50888] (18-69)
  IPR011598 Myc-type, basic helix-loop-helix (bHLH) domain [SM00353] (24-75)
  IPR036638 Helix-loop-helix DNA-binding domain superfamily [G3DSA:4.10.280.10] (14-93)
  IPR036638 Helix-loop-helix DNA-binding domain superfamily [SSF47459] (10-77)
  IPR048064 Upstream transcription factor 3, basic helix-loop-helix domain [cd18910] (15-79)
  IPR053252 Epithelial-mesenchymal transition regulator [PTHR46970] (1-89)